Protein AF-X0Q9D6-F1 (afdb_mo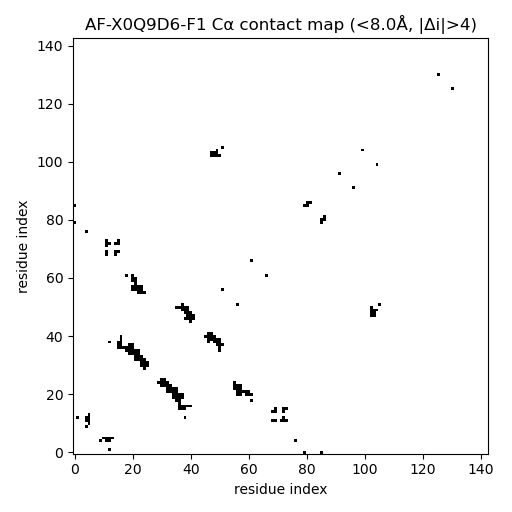nomer)

Nearest PDB structures (foldseek):
  6npb-assembly1_A  TM=9.669E-01  e=1.443E-07  Leisingera caerulea
  6npc-assembly1_B  TM=9.463E-01  e=1.997E-07  Leisingera caerulea
  3n6w-assembly1_A-2  TM=9.257E-01  e=2.591E-07  Homo sapiens
  7qtg-assembly1_A  TM=6.362E-01  e=2.881E-01  Streptomyces sp. Tu6071
  7qtg-assembly1_B-2  TM=6.169E-01  e=2.700E-01  Streptomyces sp. Tu6071

Foldseek 3Di:
DLVCCCVVPVVLSCLLAPFWFWFWDDDPVDTDIDTHRQFYADPVRHTDFGDDDPVGGDPGPDDPVSVVVNVVSVVVVVVVVPDPVPDDDDDDDPPDDDDDDNRYDDDDDDDDDPVPDDDDDDDDDDDPVVVVVVVVVVVVVVD

Radius of gyration: 18.42 Å; Cα contacts (8 Å, |Δi|>4): 117; chains: 1; bounding box: 35×50×51 Å

Secondary structure (DSSP, 8-state):
-HHHHHHH-HHHHHHHHH-EEEEEEE-SS-EEEEEEESEEE-TTS-EEEE---TTTB------HHHHHHHHHHHHHHHHHHH-GGG-----PPTT------TTT---------TTS-----------HHHHHHHHHHHHHH--

Sequence (143 aa):
MLEALREEQPEYFRLLAEYAIPFRFHDTAHDIREHHPVINLDNFGNIVEIKYNAHLADVFDLPSDVMYDYYLAYRELMARLKDARYKIELKLAAGQMVVFDNRRVLHGRNAFDENVGERRLKGCYVDRSEFKSRLRTLKKQLA

Structure (mmCIF, N/CA/C/O backbone):
data_AF-X0Q9D6-F1
#
_entry.id   AF-X0Q9D6-F1
#
loop_
_atom_site.group_PDB
_atom_site.id
_atom_site.type_symbol
_atom_site.label_atom_id
_atom_site.label_alt_id
_atom_site.label_comp_id
_atom_site.label_asym_id
_atom_site.label_entity_id
_atom_site.label_seq_id
_atom_site.pdbx_PDB_ins_code
_atom_site.Cartn_x
_atom_site.Cartn_y
_atom_site.Cartn_z
_atom_site.occupancy
_atom_site.B_iso_or_equiv
_atom_site.auth_seq_id
_atom_site.auth_comp_id
_atom_site.auth_asym_id
_atom_site.auth_atom_id
_atom_site.pdbx_PDB_model_num
ATOM 1 N N . MET A 1 1 ? -9.989 -4.974 -3.435 1.00 95.50 1 MET A N 1
ATOM 2 C CA . MET A 1 1 ? -9.185 -4.366 -4.515 1.00 95.50 1 MET A CA 1
ATOM 3 C C . MET A 1 1 ? -8.025 -5.273 -4.894 1.00 95.50 1 MET A C 1
ATOM 5 O O . MET A 1 1 ? -8.092 -5.817 -5.980 1.00 95.50 1 MET A O 1
ATOM 9 N N . LEU A 1 2 ? -7.043 -5.530 -4.018 1.00 97.69 2 LEU A N 1
ATOM 10 C CA . LEU A 1 2 ? -5.940 -6.444 -4.359 1.00 97.69 2 LEU A CA 1
ATOM 11 C C . LEU A 1 2 ? -6.369 -7.905 -4.571 1.00 97.69 2 LEU A C 1
ATOM 13 O O . LEU A 1 2 ? -5.875 -8.530 -5.494 1.00 97.69 2 LEU A O 1
ATOM 17 N N . GLU A 1 3 ? -7.323 -8.427 -3.793 1.00 97.88 3 GLU A N 1
ATOM 18 C CA . GLU A 1 3 ? -7.880 -9.769 -4.065 1.00 97.88 3 GLU A CA 1
ATOM 19 C C . GLU A 1 3 ? -8.600 -9.822 -5.423 1.00 97.88 3 GLU A C 1
ATOM 21 O O . GLU A 1 3 ? -8.409 -10.753 -6.188 1.00 97.88 3 GLU A O 1
ATOM 26 N N . ALA A 1 4 ? -9.327 -8.764 -5.799 1.00 97.75 4 ALA A N 1
ATOM 27 C CA . ALA A 1 4 ? -9.925 -8.678 -7.133 1.00 97.75 4 ALA A CA 1
ATOM 28 C C . ALA A 1 4 ? -8.852 -8.626 -8.237 1.00 97.75 4 ALA A C 1
ATOM 30 O O . ALA A 1 4 ? -9.012 -9.248 -9.275 1.00 97.75 4 ALA A O 1
ATOM 31 N N . LEU A 1 5 ? -7.726 -7.933 -8.009 1.00 98.25 5 LEU A N 1
ATOM 32 C CA . LEU A 1 5 ? -6.583 -7.971 -8.929 1.00 98.25 5 LEU A CA 1
ATOM 33 C C . LEU A 1 5 ? -6.002 -9.390 -9.043 1.00 98.25 5 LEU A C 1
ATOM 35 O O . LEU A 1 5 ? -5.672 -9.811 -10.144 1.00 98.25 5 LEU A O 1
ATOM 39 N N . ARG A 1 6 ? -5.907 -10.126 -7.929 1.00 98.31 6 ARG A N 1
ATOM 40 C CA . ARG A 1 6 ? -5.441 -11.520 -7.900 1.00 98.31 6 ARG A CA 1
ATOM 41 C C . ARG A 1 6 ? -6.333 -12.450 -8.717 1.00 98.31 6 ARG A C 1
ATOM 43 O O . ARG A 1 6 ? -5.815 -13.312 -9.415 1.00 98.31 6 ARG A O 1
ATOM 50 N N . GLU A 1 7 ? -7.647 -12.283 -8.620 1.00 98.19 7 GLU A N 1
ATOM 51 C CA . GLU A 1 7 ? -8.626 -13.105 -9.338 1.00 98.19 7 GLU A CA 1
ATOM 52 C C . GLU A 1 7 ? -8.718 -12.737 -10.825 1.00 98.19 7 GLU A C 1
ATOM 54 O O . GLU A 1 7 ? -8.757 -13.615 -11.682 1.00 98.19 7 GLU A O 1
ATOM 59 N N . GLU A 1 8 ? -8.745 -11.440 -11.141 1.00 98.12 8 GLU A N 1
ATOM 60 C CA . GLU A 1 8 ? -9.004 -10.941 -12.497 1.00 98.12 8 GLU A CA 1
ATOM 61 C C . GLU A 1 8 ? -7.740 -10.875 -13.369 1.00 98.12 8 GLU A C 1
ATOM 63 O O . GLU A 1 8 ? -7.826 -11.039 -14.583 1.00 98.12 8 GLU A O 1
ATOM 68 N N . GLN A 1 9 ? -6.579 -10.595 -12.767 1.00 98.19 9 GLN A N 1
ATOM 69 C CA . GLN A 1 9 ? -5.288 -10.435 -13.449 1.00 98.19 9 GLN A CA 1
ATOM 70 C C . GLN A 1 9 ? -4.164 -11.116 -12.640 1.00 98.19 9 GLN A C 1
ATOM 72 O O . GLN A 1 9 ? -3.278 -10.435 -12.104 1.00 98.19 9 GLN A O 1
ATOM 77 N N . PRO A 1 10 ? -4.174 -12.459 -12.530 1.00 98.38 10 PRO A N 1
ATOM 78 C CA . PRO A 1 10 ? -3.254 -13.199 -11.664 1.00 98.38 10 PRO A CA 1
ATOM 79 C C . PRO A 1 10 ? -1.776 -12.959 -11.995 1.00 98.38 10 PRO A C 1
ATOM 81 O O . PRO A 1 10 ? -0.966 -12.844 -11.078 1.00 98.38 10 PRO A O 1
ATOM 84 N N . GLU A 1 11 ? -1.416 -12.792 -13.272 1.00 98.56 11 GLU A N 1
ATOM 85 C CA . GLU A 1 11 ? -0.032 -12.485 -13.663 1.00 98.56 11 GLU A CA 1
ATOM 86 C C . GLU A 1 11 ? 0.414 -11.094 -13.201 1.00 98.56 11 GLU A C 1
ATOM 88 O O . GLU A 1 11 ? 1.526 -10.933 -12.705 1.00 98.56 11 GLU A O 1
ATOM 93 N N . TYR A 1 12 ? -0.455 -10.082 -13.277 1.00 98.69 12 TYR A N 1
ATOM 94 C CA . TYR A 1 12 ? -0.128 -8.751 -12.758 1.00 98.69 12 TYR A CA 1
ATOM 95 C C . TYR A 1 12 ? 0.005 -8.759 -11.241 1.00 98.69 12 TYR A C 1
ATOM 97 O O . TYR A 1 12 ? 0.910 -8.130 -10.693 1.00 98.69 12 TYR A O 1
ATOM 105 N N . PHE A 1 13 ? -0.872 -9.496 -10.560 1.00 98.81 13 PHE A N 1
ATOM 106 C CA . PHE A 1 13 ? -0.751 -9.704 -9.126 1.00 98.81 13 PHE A CA 1
ATOM 107 C C . PHE A 1 13 ? 0.584 -10.366 -8.769 1.00 98.81 13 PHE A C 1
ATOM 109 O O . PHE A 1 13 ? 1.274 -9.886 -7.870 1.00 98.81 13 PHE A O 1
ATOM 116 N N . ARG A 1 14 ? 0.961 -11.430 -9.492 1.00 98.62 14 ARG A N 1
ATOM 117 C CA . ARG A 1 14 ? 2.226 -12.148 -9.307 1.00 98.62 14 ARG A CA 1
ATOM 118 C C . ARG A 1 14 ? 3.421 -11.215 -9.484 1.00 98.62 14 ARG A C 1
ATOM 120 O O . ARG A 1 14 ? 4.243 -11.127 -8.579 1.00 98.62 14 ARG A O 1
ATOM 127 N N . LEU A 1 15 ? 3.476 -10.459 -10.582 1.00 98.69 15 LEU A N 1
ATOM 128 C CA . LEU A 1 15 ? 4.563 -9.510 -10.849 1.00 98.69 15 LEU A CA 1
ATOM 129 C C . LEU A 1 15 ? 4.738 -8.502 -9.704 1.00 98.69 15 LEU A C 1
ATOM 131 O O . LEU A 1 15 ? 5.849 -8.310 -9.216 1.00 98.69 15 LEU A O 1
ATOM 135 N N . LEU A 1 16 ? 3.638 -7.908 -9.234 1.00 98.62 16 LEU A N 1
ATOM 136 C CA . LEU A 1 16 ? 3.642 -6.918 -8.151 1.00 98.62 16 LEU A CA 1
ATOM 137 C C . LEU A 1 16 ? 3.952 -7.506 -6.766 1.00 98.62 16 LEU A C 1
ATOM 139 O O . LEU A 1 16 ? 4.250 -6.742 -5.841 1.00 98.62 16 LEU A O 1
ATOM 143 N N . ALA A 1 17 ? 3.836 -8.826 -6.610 1.00 98.50 17 ALA A N 1
ATOM 144 C CA . ALA A 1 17 ? 4.112 -9.537 -5.368 1.00 98.50 17 ALA A CA 1
ATOM 145 C C . ALA A 1 17 ? 5.507 -10.178 -5.319 1.00 98.50 17 ALA A C 1
ATOM 147 O O . ALA A 1 17 ? 6.066 -10.331 -4.235 1.00 98.50 17 ALA A O 1
ATOM 148 N N . GLU A 1 18 ? 6.069 -10.545 -6.470 1.00 97.75 18 GLU A N 1
ATOM 149 C CA . GLU A 1 18 ? 7.365 -11.224 -6.568 1.00 97.75 18 GLU A CA 1
ATOM 150 C C . GLU A 1 18 ? 8.526 -10.253 -6.781 1.00 97.75 18 GLU A C 1
ATOM 152 O O . GLU A 1 18 ? 9.581 -10.411 -6.164 1.00 97.75 18 GLU A O 1
ATOM 157 N N . TYR A 1 19 ? 8.351 -9.242 -7.636 1.00 98.25 19 TYR A N 1
ATOM 158 C CA . TYR A 1 19 ? 9.437 -8.332 -7.985 1.00 98.25 19 TYR A CA 1
ATOM 159 C C . TYR A 1 19 ? 9.487 -7.151 -7.022 1.00 98.25 19 TYR A C 1
ATOM 161 O O . TYR A 1 19 ? 8.547 -6.361 -6.913 1.00 98.25 19 TYR A O 1
ATOM 169 N N . ALA A 1 20 ? 10.617 -7.026 -6.328 1.00 97.94 20 ALA A N 1
ATOM 170 C CA . ALA A 1 20 ? 10.909 -5.869 -5.505 1.00 97.94 20 ALA A CA 1
ATOM 171 C C . ALA A 1 20 ? 11.342 -4.683 -6.372 1.00 97.94 20 ALA A C 1
ATOM 173 O O . ALA A 1 20 ? 12.169 -4.842 -7.265 1.00 97.94 20 ALA A O 1
ATOM 174 N N . ILE A 1 21 ? 10.807 -3.500 -6.073 1.00 98.00 21 ILE A N 1
ATOM 175 C CA . ILE A 1 21 ? 11.229 -2.232 -6.681 1.00 98.00 21 ILE A CA 1
ATOM 176 C C . ILE A 1 21 ? 11.862 -1.322 -5.623 1.00 98.00 21 ILE A C 1
ATOM 178 O O . ILE A 1 21 ? 11.551 -1.461 -4.431 1.00 98.00 21 ILE A O 1
ATOM 182 N N . PRO A 1 22 ? 12.733 -0.386 -6.030 1.00 98.06 22 PRO A N 1
ATOM 183 C CA . PRO A 1 22 ? 13.366 0.533 -5.106 1.00 98.06 22 PRO A CA 1
ATOM 184 C C . PRO A 1 22 ? 12.399 1.635 -4.672 1.00 98.06 22 PRO A C 1
ATOM 186 O O . PRO A 1 22 ? 11.680 2.239 -5.475 1.00 98.06 22 PRO A O 1
ATOM 189 N N . PHE A 1 23 ? 12.440 1.934 -3.379 1.00 98.00 23 PHE A N 1
ATOM 190 C CA . PHE A 1 23 ? 11.842 3.108 -2.770 1.00 98.00 23 PHE A CA 1
ATOM 191 C C . PHE A 1 23 ? 12.927 3.949 -2.109 1.00 98.00 23 PHE A C 1
ATOM 193 O O . PHE A 1 23 ? 13.788 3.418 -1.402 1.00 98.00 23 PHE A O 1
ATOM 200 N N . ARG A 1 24 ? 12.856 5.267 -2.289 1.00 97.50 24 ARG A N 1
ATOM 201 C CA . ARG A 1 24 ? 13.803 6.210 -1.711 1.00 97.50 24 ARG A CA 1
ATOM 202 C C . ARG A 1 24 ? 13.104 7.441 -1.158 1.00 97.50 24 ARG A C 1
ATOM 204 O O . ARG A 1 24 ? 12.364 8.131 -1.852 1.00 97.50 24 ARG A O 1
ATOM 211 N N . PHE A 1 25 ? 13.389 7.736 0.103 1.00 96.81 25 PHE A N 1
ATOM 212 C CA . PHE A 1 25 ? 13.111 9.027 0.718 1.00 96.81 25 PHE A CA 1
ATOM 213 C C . PHE A 1 25 ? 14.445 9.695 1.024 1.00 96.81 25 PHE A C 1
ATOM 215 O O . PHE A 1 25 ? 15.303 9.075 1.646 1.00 96.81 25 PHE A O 1
ATOM 222 N N . HIS A 1 26 ? 14.623 10.952 0.630 1.00 95.69 26 HIS A N 1
ATOM 223 C CA . HIS A 1 26 ? 15.817 11.695 1.004 1.00 95.69 26 HIS A CA 1
ATOM 224 C C . HIS A 1 26 ? 15.505 13.164 1.295 1.00 95.69 26 HIS A C 1
ATOM 226 O O . HIS A 1 26 ? 14.687 13.790 0.621 1.00 95.69 26 HIS A O 1
ATOM 232 N N . ASP A 1 27 ? 16.186 13.710 2.295 1.00 95.31 27 ASP A N 1
ATOM 233 C CA . ASP A 1 27 ? 16.186 15.124 2.652 1.00 95.31 27 ASP A CA 1
ATOM 234 C C . ASP A 1 27 ? 17.606 15.564 3.058 1.00 95.31 27 ASP A C 1
ATOM 236 O O . ASP A 1 27 ? 18.593 14.914 2.713 1.00 95.31 27 ASP A O 1
ATOM 240 N N . THR A 1 28 ? 17.743 16.704 3.735 1.00 96.56 28 THR A N 1
ATOM 241 C CA . THR A 1 28 ? 19.050 17.227 4.158 1.00 96.56 28 THR A CA 1
ATOM 242 C C . THR A 1 28 ? 19.725 16.409 5.261 1.00 96.56 28 THR A C 1
ATOM 244 O O . THR A 1 28 ? 20.935 16.533 5.433 1.00 96.56 28 THR A O 1
ATOM 247 N N . ALA A 1 29 ? 18.976 15.603 6.015 1.00 97.44 29 ALA A N 1
ATOM 248 C CA . ALA A 1 29 ? 19.465 14.845 7.166 1.00 97.44 29 ALA A CA 1
ATOM 249 C C . ALA A 1 29 ? 19.358 13.319 6.985 1.00 97.44 29 ALA A C 1
ATOM 251 O O . ALA A 1 29 ? 20.008 12.579 7.723 1.00 97.44 29 ALA A O 1
ATOM 252 N N . HIS A 1 30 ? 18.572 12.841 6.017 1.00 96.12 30 HIS A N 1
ATOM 253 C CA . HIS A 1 30 ? 18.262 11.423 5.839 1.00 96.12 30 HIS A CA 1
ATOM 254 C C . HIS A 1 30 ? 18.332 11.002 4.364 1.00 96.12 30 HIS A C 1
ATOM 256 O O . HIS A 1 30 ? 17.884 11.724 3.479 1.00 96.12 30 HIS A O 1
ATOM 262 N N . ASP A 1 31 ? 18.830 9.790 4.107 1.00 97.06 31 ASP A N 1
ATOM 263 C CA . ASP A 1 31 ? 18.703 9.069 2.830 1.00 97.06 31 ASP A CA 1
ATOM 264 C C . ASP A 1 31 ? 18.293 7.628 3.164 1.00 97.06 31 ASP A C 1
ATOM 266 O O . ASP A 1 31 ? 19.105 6.825 3.623 1.00 97.06 31 ASP A O 1
ATOM 270 N N . ILE A 1 32 ? 17.002 7.337 3.027 1.00 97.38 32 ILE A N 1
ATOM 271 C CA . ILE A 1 32 ? 16.383 6.052 3.356 1.00 97.38 32 ILE A CA 1
ATOM 272 C C . ILE A 1 32 ? 16.085 5.335 2.046 1.00 97.38 32 ILE A C 1
ATOM 274 O O . ILE A 1 32 ? 15.385 5.879 1.189 1.00 97.38 32 ILE A O 1
ATOM 278 N N . ARG A 1 33 ? 16.587 4.107 1.907 1.00 97.31 33 ARG A N 1
ATOM 279 C CA . ARG A 1 33 ? 16.432 3.283 0.706 1.00 97.31 33 ARG A CA 1
ATOM 280 C C . ARG A 1 33 ? 16.015 1.879 1.076 1.00 97.31 33 ARG A C 1
ATOM 282 O O . ARG A 1 33 ? 16.601 1.283 1.971 1.00 97.31 33 ARG A O 1
ATOM 289 N N . GLU A 1 34 ? 15.028 1.366 0.365 1.00 96.88 34 GLU A N 1
ATOM 290 C CA . GLU A 1 34 ? 14.431 0.066 0.636 1.00 96.88 34 GLU A CA 1
ATOM 291 C C . GLU A 1 34 ? 13.972 -0.578 -0.676 1.00 96.88 34 GLU A C 1
ATOM 293 O O . GLU A 1 34 ? 13.388 0.095 -1.522 1.00 96.88 34 GLU A O 1
ATOM 298 N N . HIS A 1 35 ? 14.166 -1.889 -0.819 1.00 97.00 35 HIS A N 1
ATOM 299 C CA . HIS A 1 35 ? 13.661 -2.671 -1.952 1.00 97.00 35 HIS A CA 1
ATOM 300 C C . HIS A 1 35 ? 12.570 -3.612 -1.471 1.00 97.00 35 HIS A C 1
ATOM 302 O O . HIS A 1 35 ? 12.832 -4.492 -0.653 1.00 97.00 35 HIS A O 1
ATOM 308 N N . HIS A 1 36 ? 11.346 -3.442 -1.973 1.00 96.75 36 HIS A N 1
ATOM 309 C CA . HIS A 1 36 ? 10.225 -4.315 -1.605 1.00 96.75 36 HIS A CA 1
ATOM 310 C C . HIS A 1 36 ? 9.254 -4.511 -2.763 1.00 96.75 36 HIS A C 1
ATOM 312 O O . HIS A 1 36 ? 9.083 -3.599 -3.577 1.00 96.75 36 HIS A O 1
ATOM 318 N N . PRO A 1 37 ? 8.553 -5.656 -2.814 1.00 98.00 37 PRO A N 1
ATOM 319 C CA . PRO A 1 37 ? 7.381 -5.794 -3.660 1.00 98.00 37 PRO A CA 1
ATOM 320 C C . PRO A 1 37 ? 6.288 -4.810 -3.246 1.00 98.00 37 PRO A C 1
ATOM 322 O O . PRO A 1 37 ? 6.150 -4.442 -2.071 1.00 98.00 37 PRO A O 1
ATOM 325 N N . VAL A 1 38 ? 5.464 -4.412 -4.212 1.00 98.12 38 VAL A N 1
ATOM 326 C CA . VAL A 1 38 ? 4.314 -3.531 -3.966 1.00 98.12 38 VAL A CA 1
ATOM 327 C C . VAL A 1 38 ? 3.237 -4.263 -3.166 1.00 98.12 38 VAL A C 1
ATOM 329 O O . VAL A 1 38 ? 2.582 -3.662 -2.311 1.00 98.12 38 VAL A O 1
ATOM 332 N N . ILE A 1 39 ? 3.069 -5.565 -3.401 1.00 98.69 39 ILE A N 1
ATOM 333 C CA . ILE A 1 39 ? 2.133 -6.431 -2.682 1.00 98.69 39 ILE A CA 1
ATOM 334 C C . ILE A 1 39 ? 2.940 -7.440 -1.869 1.00 98.69 39 ILE A C 1
ATOM 336 O O . ILE A 1 39 ? 3.631 -8.284 -2.416 1.00 98.69 39 ILE A O 1
ATOM 340 N N . ASN A 1 40 ? 2.844 -7.387 -0.547 1.00 98.19 40 ASN A N 1
ATOM 341 C CA . ASN A 1 40 ? 3.593 -8.280 0.329 1.00 98.19 40 ASN A CA 1
ATOM 342 C C . ASN A 1 40 ? 2.671 -9.387 0.840 1.00 98.19 40 ASN A C 1
ATOM 344 O O . ASN A 1 40 ? 1.550 -9.116 1.295 1.00 98.19 40 ASN A O 1
ATOM 348 N N . LEU A 1 41 ? 3.161 -10.624 0.778 1.00 98.31 41 LEU A N 1
ATOM 349 C CA . LEU A 1 41 ? 2.445 -11.827 1.194 1.00 98.31 41 LEU A CA 1
ATOM 350 C C . LEU A 1 41 ? 3.090 -12.450 2.437 1.00 98.31 41 LEU A C 1
ATOM 352 O O . LEU A 1 41 ? 4.287 -12.286 2.667 1.00 98.31 41 LEU A O 1
ATOM 356 N N . ASP A 1 42 ? 2.301 -13.164 3.238 1.00 97.31 42 ASP A N 1
ATOM 357 C CA . ASP A 1 42 ? 2.848 -14.091 4.231 1.00 97.31 42 ASP A CA 1
ATOM 358 C C . ASP A 1 42 ? 3.227 -15.444 3.603 1.00 97.31 42 ASP A C 1
ATOM 360 O O . ASP A 1 42 ? 3.005 -15.700 2.419 1.00 97.31 42 ASP A O 1
ATOM 364 N N . ASN A 1 43 ? 3.757 -16.348 4.429 1.00 96.88 43 ASN A N 1
ATOM 365 C CA . ASN A 1 43 ? 4.172 -17.695 4.021 1.00 96.88 43 ASN A CA 1
ATOM 366 C C . ASN A 1 43 ? 3.019 -18.588 3.522 1.00 96.88 43 ASN A C 1
ATOM 368 O O . ASN A 1 43 ? 3.274 -19.674 3.009 1.00 96.88 43 ASN A O 1
ATOM 372 N N . PHE A 1 44 ? 1.766 -18.166 3.698 1.00 97.56 44 PHE A N 1
ATOM 373 C CA . PHE A 1 44 ? 0.575 -18.870 3.222 1.00 97.56 44 PHE A CA 1
ATOM 374 C C . PHE A 1 44 ? -0.028 -18.199 1.979 1.00 97.56 44 PHE A C 1
ATOM 376 O O . PHE A 1 44 ? -1.081 -18.621 1.507 1.00 97.56 44 PHE A O 1
ATOM 383 N N . GLY A 1 45 ? 0.614 -17.150 1.455 1.00 96.69 45 GLY A N 1
ATOM 384 C CA . GLY A 1 45 ? 0.127 -16.388 0.310 1.00 96.69 45 GLY A CA 1
ATOM 385 C C . GLY A 1 45 ? -0.962 -15.367 0.655 1.00 96.69 45 GLY A C 1
ATOM 386 O O . GLY A 1 45 ? -1.552 -14.784 -0.258 1.00 96.69 45 GLY A O 1
ATOM 387 N N . ASN A 1 46 ? -1.247 -15.097 1.933 1.00 98.06 46 ASN A N 1
ATOM 388 C CA . ASN A 1 46 ? -2.213 -14.060 2.299 1.00 98.06 46 ASN A CA 1
ATOM 389 C C . ASN A 1 46 ? -1.593 -12.674 2.143 1.00 98.06 46 ASN A C 1
ATOM 391 O O . ASN A 1 46 ? -0.441 -12.454 2.511 1.00 98.06 46 ASN A O 1
ATOM 395 N N . ILE A 1 47 ? -2.378 -11.709 1.663 1.00 98.31 47 ILE A N 1
ATOM 396 C CA . ILE A 1 47 ? -1.930 -10.319 1.547 1.00 98.31 47 ILE A CA 1
ATOM 397 C C . ILE A 1 47 ? -1.789 -9.717 2.946 1.00 98.31 47 ILE A C 1
ATOM 399 O O . ILE A 1 47 ? -2.774 -9.573 3.676 1.00 98.31 47 ILE A O 1
ATOM 403 N N . VAL A 1 48 ? -0.571 -9.318 3.309 1.00 97.56 48 VAL A N 1
ATOM 404 C CA . VAL A 1 48 ? -0.286 -8.715 4.620 1.00 97.56 48 VAL A CA 1
ATOM 405 C C . VAL A 1 48 ? -0.025 -7.221 4.555 1.00 97.56 48 VAL A C 1
ATOM 407 O O . VAL A 1 48 ? -0.268 -6.531 5.553 1.00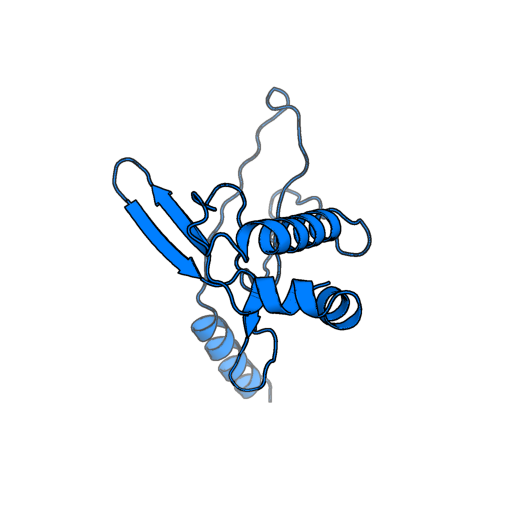 97.56 48 VAL A O 1
ATOM 410 N N . GLU A 1 49 ? 0.448 -6.724 3.411 1.00 97.94 49 GLU A N 1
ATOM 411 C CA . GLU A 1 49 ? 0.792 -5.319 3.242 1.00 97.94 49 GLU A CA 1
ATOM 412 C C . GLU A 1 49 ? 0.779 -4.871 1.770 1.00 97.94 49 GLU A C 1
ATOM 414 O O . GLU A 1 49 ? 1.185 -5.613 0.879 1.00 97.94 49 GLU A O 1
ATOM 419 N N . ILE A 1 50 ? 0.348 -3.632 1.528 1.00 97.75 50 ILE A N 1
ATOM 420 C CA . ILE A 1 50 ? 0.578 -2.899 0.280 1.00 97.75 50 ILE A CA 1
ATOM 421 C C . ILE A 1 50 ? 1.584 -1.772 0.532 1.00 97.75 50 ILE A C 1
ATOM 423 O O . ILE A 1 50 ? 1.345 -0.896 1.364 1.00 97.75 50 ILE A O 1
ATOM 427 N N . LYS A 1 51 ? 2.698 -1.776 -0.202 1.00 96.62 51 LYS A N 1
ATOM 428 C CA . LYS A 1 51 ? 3.708 -0.712 -0.190 1.00 96.62 51 LYS A CA 1
ATOM 429 C C . LYS A 1 51 ? 3.635 0.054 -1.499 1.00 96.62 51 LYS A C 1
ATOM 431 O O . LYS A 1 51 ? 4.208 -0.339 -2.507 1.00 96.62 51 LYS A O 1
ATOM 436 N N . TYR A 1 52 ? 2.897 1.156 -1.481 1.00 96.06 52 TYR A N 1
ATOM 437 C CA . TYR A 1 52 ? 2.751 2.016 -2.645 1.00 96.06 52 TYR A CA 1
ATOM 438 C C . TYR A 1 52 ? 2.840 3.482 -2.233 1.00 96.06 52 TYR A C 1
ATOM 440 O O . TYR A 1 52 ? 2.020 3.979 -1.460 1.00 96.06 52 TYR A O 1
ATOM 448 N N . ASN A 1 53 ? 3.820 4.182 -2.795 1.00 94.88 53 ASN A N 1
ATOM 449 C CA . ASN A 1 53 ? 3.890 5.634 -2.787 1.00 94.88 53 ASN A CA 1
ATOM 450 C C . ASN A 1 53 ? 4.606 6.089 -4.061 1.00 94.88 53 ASN A C 1
ATOM 452 O O . ASN A 1 53 ? 5.817 5.929 -4.184 1.00 94.88 53 ASN A O 1
ATOM 456 N N . ALA A 1 54 ? 3.857 6.672 -4.998 1.00 89.38 54 ALA A N 1
ATOM 457 C CA . ALA A 1 54 ? 4.397 7.099 -6.287 1.00 89.38 54 ALA A CA 1
ATOM 458 C C . ALA A 1 54 ? 5.498 8.169 -6.175 1.00 89.38 54 ALA A C 1
ATOM 460 O O . ALA A 1 54 ? 6.308 8.283 -7.083 1.00 89.38 54 ALA A O 1
ATOM 461 N N . HIS A 1 55 ? 5.538 8.936 -5.080 1.00 92.00 55 HIS A N 1
ATOM 462 C CA . HIS A 1 55 ? 6.574 9.948 -4.851 1.00 92.00 55 HIS A CA 1
ATOM 463 C C . HIS A 1 55 ? 7.866 9.374 -4.266 1.00 92.00 55 HIS A C 1
ATOM 465 O O . HIS A 1 55 ? 8.876 10.066 -4.268 1.00 92.00 55 HIS A O 1
ATOM 471 N N . LEU A 1 56 ? 7.817 8.151 -3.732 1.00 95.88 56 LEU A N 1
ATOM 472 C CA . LEU A 1 56 ? 8.979 7.474 -3.158 1.00 95.88 56 LEU A CA 1
ATOM 473 C C . LEU A 1 56 ? 9.482 6.334 -4.036 1.00 95.88 56 LEU A C 1
ATOM 475 O O . LEU A 1 56 ?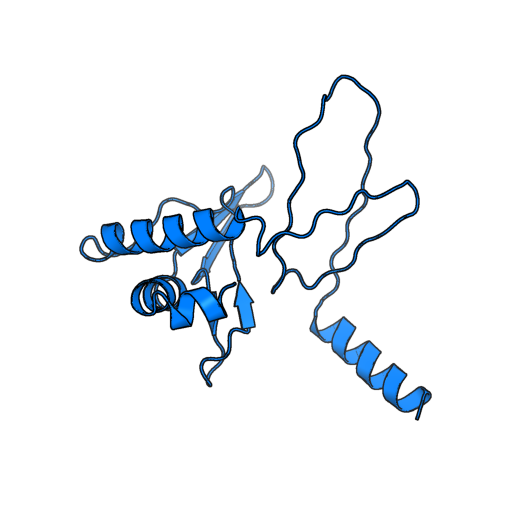 10.560 5.826 -3.769 1.00 95.88 56 LEU A O 1
ATOM 479 N N . ALA A 1 57 ? 8.714 5.902 -5.036 1.00 96.06 57 ALA A N 1
ATOM 480 C CA . ALA A 1 57 ? 9.185 4.953 -6.033 1.00 96.06 57 ALA A CA 1
ATOM 481 C C . ALA A 1 57 ? 10.389 5.557 -6.776 1.00 96.06 57 ALA A C 1
ATOM 483 O O . ALA A 1 57 ? 10.266 6.626 -7.376 1.00 96.06 57 ALA A O 1
ATOM 484 N N . ASP A 1 58 ? 11.540 4.891 -6.699 1.00 96.81 58 ASP A N 1
ATOM 485 C CA . ASP A 1 58 ? 12.766 5.301 -7.389 1.00 96.81 58 ASP A CA 1
ATOM 486 C C . ASP A 1 58 ? 12.826 4.650 -8.789 1.00 96.81 58 ASP A C 1
ATOM 488 O O . ASP A 1 58 ? 11.870 4.014 -9.246 1.00 96.81 58 ASP A O 1
ATOM 492 N N . VAL A 1 59 ? 13.941 4.815 -9.497 1.00 95.75 59 VAL A N 1
ATOM 493 C CA . VAL A 1 59 ? 14.175 4.206 -10.811 1.00 95.75 59 VAL A CA 1
ATOM 494 C C . VAL A 1 59 ? 14.163 2.683 -10.699 1.00 95.75 59 VAL A C 1
ATOM 496 O O . VAL A 1 59 ? 15.026 2.106 -10.045 1.00 95.75 59 VAL A O 1
ATOM 499 N N . PHE A 1 60 ? 13.206 2.029 -11.362 1.00 96.56 60 PHE A N 1
ATOM 500 C CA . PHE A 1 60 ? 13.071 0.572 -11.324 1.00 96.56 60 PHE A CA 1
ATOM 501 C C . PHE A 1 60 ? 14.304 -0.111 -11.925 1.00 96.56 60 PHE A C 1
ATOM 503 O O . PHE A 1 60 ? 14.723 0.204 -13.039 1.00 96.56 60 PHE A O 1
ATOM 510 N N . ASP A 1 61 ? 14.845 -1.081 -11.195 1.00 96.50 61 ASP A N 1
ATOM 511 C CA . ASP A 1 61 ? 16.054 -1.848 -11.509 1.00 96.50 61 ASP A CA 1
ATOM 512 C C . ASP A 1 61 ? 15.733 -3.329 -11.793 1.00 96.50 61 ASP A C 1
ATOM 514 O O . ASP A 1 61 ? 16.462 -4.243 -11.413 1.00 96.50 61 ASP A O 1
ATOM 518 N N . LEU A 1 62 ? 14.617 -3.567 -12.489 1.00 97.50 62 LEU A N 1
ATOM 519 C CA . LEU A 1 62 ? 14.132 -4.899 -12.855 1.00 97.50 62 LEU A CA 1
ATOM 520 C C . LEU A 1 62 ? 14.851 -5.474 -14.094 1.00 97.50 62 LEU A C 1
ATOM 522 O O . LEU A 1 62 ? 15.323 -4.708 -14.941 1.00 97.50 62 LEU A O 1
ATOM 526 N N . PRO A 1 63 ? 14.876 -6.814 -14.264 1.00 97.44 63 PRO A N 1
ATOM 527 C CA . PRO A 1 63 ? 15.319 -7.452 -15.504 1.00 97.44 63 PRO A CA 1
ATOM 528 C C . PRO A 1 63 ? 14.599 -6.893 -16.740 1.00 97.44 63 PRO A C 1
ATOM 530 O O . PRO A 1 63 ? 13.403 -6.588 -16.701 1.00 97.44 63 PRO A O 1
ATOM 533 N N . SER A 1 64 ? 15.326 -6.747 -17.851 1.00 96.94 64 SER A N 1
ATOM 534 C CA . SER A 1 64 ? 14.820 -6.079 -19.060 1.00 96.94 64 SER A CA 1
ATOM 535 C C . SER A 1 64 ? 13.639 -6.801 -19.710 1.00 96.94 64 SER A C 1
ATOM 537 O O . SER A 1 64 ? 12.761 -6.149 -20.272 1.00 96.94 64 SER A O 1
ATOM 539 N N . ASP A 1 65 ? 13.604 -8.126 -19.609 1.00 97.50 65 ASP A N 1
ATOM 540 C CA . ASP A 1 65 ? 12.532 -9.002 -20.078 1.00 97.50 65 ASP A CA 1
ATOM 541 C C . ASP A 1 65 ? 11.267 -8.937 -19.206 1.00 97.50 65 ASP A C 1
ATOM 543 O O . ASP A 1 65 ? 10.193 -9.301 -19.672 1.00 97.50 65 ASP A O 1
ATOM 547 N N . VAL A 1 66 ? 11.367 -8.418 -17.979 1.00 97.88 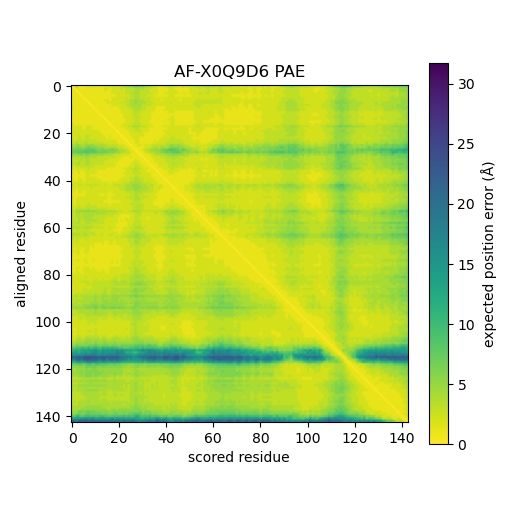66 VAL A N 1
ATOM 548 C CA . VAL A 1 66 ? 10.244 -8.269 -17.033 1.00 97.88 66 VAL A CA 1
ATOM 549 C C . VAL A 1 66 ? 9.712 -6.834 -16.994 1.00 97.88 66 VAL A C 1
ATOM 551 O O . VAL A 1 66 ? 8.524 -6.610 -16.757 1.00 97.88 66 VAL A O 1
ATOM 554 N N . MET A 1 67 ? 10.584 -5.848 -17.223 1.00 97.88 67 MET A N 1
ATOM 555 C CA . MET A 1 67 ? 10.308 -4.422 -17.021 1.00 97.88 67 MET A CA 1
ATOM 556 C C . MET A 1 67 ? 8.999 -3.957 -17.678 1.00 97.88 67 MET A C 1
ATOM 558 O O . MET A 1 67 ? 8.202 -3.260 -17.050 1.00 97.88 67 MET A O 1
ATOM 562 N N . TYR A 1 68 ? 8.763 -4.345 -18.935 1.00 98.19 68 TYR A N 1
ATOM 563 C CA . TYR A 1 68 ? 7.574 -3.932 -19.683 1.00 98.19 68 TYR A CA 1
ATOM 564 C C . TYR A 1 68 ? 6.277 -4.428 -19.028 1.00 98.19 68 TYR A C 1
ATOM 566 O O . TYR A 1 68 ? 5.387 -3.625 -18.733 1.00 98.19 68 TYR A O 1
ATOM 574 N N . ASP A 1 69 ? 6.197 -5.727 -18.735 1.00 98.44 69 ASP A N 1
ATOM 575 C CA . ASP A 1 69 ? 5.012 -6.342 -18.133 1.00 98.44 69 ASP A CA 1
ATOM 576 C C . ASP A 1 69 ? 4.793 -5.858 -16.697 1.00 98.44 69 ASP A C 1
ATOM 578 O O . ASP A 1 69 ? 3.654 -5.610 -16.287 1.00 98.44 69 ASP A O 1
ATOM 582 N N . TYR A 1 70 ? 5.874 -5.621 -15.946 1.00 98.56 70 TYR A N 1
ATOM 583 C CA . TYR A 1 70 ? 5.776 -5.031 -14.613 1.00 98.56 70 TYR A CA 1
ATOM 584 C C . TYR A 1 70 ? 5.151 -3.633 -14.662 1.00 98.56 70 TYR A C 1
ATOM 586 O O . TYR A 1 70 ? 4.266 -3.322 -13.863 1.00 98.56 70 TYR A O 1
ATOM 594 N N . TYR A 1 71 ? 5.539 -2.788 -15.623 1.00 98.00 71 TYR A N 1
ATOM 595 C CA . TYR A 1 71 ? 4.917 -1.472 -15.792 1.00 98.00 71 TYR A CA 1
ATOM 596 C C . TYR A 1 71 ? 3.433 -1.560 -16.167 1.00 98.00 71 TYR A C 1
ATOM 598 O O . TYR A 1 71 ? 2.648 -0.722 -15.711 1.00 98.00 71 TYR A O 1
ATOM 606 N N . LEU A 1 72 ? 3.018 -2.559 -16.955 1.00 98.50 72 LEU A N 1
ATOM 607 C CA . LEU A 1 72 ? 1.599 -2.797 -17.240 1.00 98.50 72 LEU A CA 1
ATOM 608 C C . LEU A 1 72 ? 0.829 -3.161 -15.964 1.00 98.50 72 LEU A C 1
ATOM 610 O O . LEU A 1 72 ? -0.202 -2.541 -15.684 1.00 98.50 72 LEU A O 1
ATOM 614 N N . ALA A 1 73 ? 1.368 -4.079 -15.159 1.00 98.62 73 ALA A N 1
ATOM 615 C CA . ALA A 1 73 ? 0.797 -4.464 -13.872 1.00 98.62 73 ALA A CA 1
ATOM 616 C C . ALA A 1 73 ? 0.714 -3.274 -12.900 1.00 98.62 73 ALA A C 1
ATOM 618 O O . ALA A 1 73 ? -0.329 -3.017 -12.292 1.00 98.62 73 ALA A O 1
ATOM 619 N N . TYR A 1 74 ? 1.790 -2.489 -12.802 1.00 98.00 74 TYR A N 1
ATOM 620 C CA . TYR A 1 74 ? 1.855 -1.299 -11.957 1.00 98.00 74 TYR A CA 1
ATOM 621 C C . TYR A 1 74 ? 0.816 -0.253 -12.380 1.00 98.00 74 TYR A C 1
ATOM 623 O O . TYR A 1 74 ? 0.112 0.308 -11.539 1.00 98.00 74 TYR A O 1
ATOM 631 N N . ARG A 1 75 ? 0.639 -0.035 -13.688 1.00 97.50 75 ARG A N 1
ATOM 632 C CA . ARG A 1 75 ? -0.358 0.902 -14.222 1.00 97.50 75 ARG A CA 1
ATOM 633 C C . ARG A 1 75 ? -1.796 0.426 -13.997 1.00 97.50 75 ARG A C 1
ATOM 635 O O . ARG A 1 75 ? -2.653 1.255 -13.690 1.00 97.50 75 ARG A O 1
ATOM 642 N N . GLU A 1 76 ? -2.061 -0.874 -14.104 1.00 98.00 76 GLU A N 1
ATOM 643 C CA . GLU A 1 76 ? -3.360 -1.470 -13.755 1.00 98.00 76 GLU A CA 1
ATOM 644 C C . GLU A 1 76 ? -3.687 -1.246 -12.271 1.00 98.00 76 GLU A C 1
ATOM 646 O O . GLU A 1 76 ? -4.783 -0.787 -11.934 1.00 98.00 76 GLU A O 1
ATOM 651 N N . LEU A 1 77 ? -2.722 -1.477 -11.371 1.00 97.88 77 LEU A N 1
ATOM 652 C CA . LEU A 1 77 ? -2.887 -1.171 -9.948 1.00 97.88 77 LEU A CA 1
ATOM 653 C C . LEU A 1 77 ? -3.219 0.315 -9.745 1.00 97.88 77 LEU A C 1
ATOM 655 O O . LEU A 1 77 ? -4.176 0.641 -9.043 1.00 97.88 77 LEU A O 1
ATOM 659 N N . MET A 1 78 ? -2.481 1.221 -10.394 1.00 96.12 78 MET A N 1
ATOM 660 C CA . MET A 1 78 ? -2.743 2.663 -10.322 1.00 96.12 78 MET A CA 1
ATOM 661 C C . MET A 1 78 ? -4.145 3.042 -10.810 1.00 96.12 78 MET A C 1
ATOM 663 O O . MET A 1 78 ? -4.765 3.939 -10.233 1.00 96.12 78 MET A O 1
ATOM 667 N N . ALA A 1 79 ? -4.650 2.388 -11.858 1.00 96.62 79 ALA A N 1
ATOM 668 C CA . ALA A 1 79 ? -6.005 2.606 -12.352 1.00 96.62 79 ALA A CA 1
ATOM 669 C C . ALA A 1 79 ? -7.047 2.165 -11.312 1.00 96.62 79 ALA A C 1
ATOM 671 O O . ALA A 1 79 ? -7.947 2.937 -10.979 1.00 96.62 79 ALA A O 1
ATOM 672 N N . ARG A 1 80 ? -6.868 0.983 -10.709 1.00 96.50 80 ARG A N 1
ATOM 673 C CA . ARG A 1 80 ? -7.742 0.472 -9.638 1.00 96.50 80 ARG A CA 1
ATOM 674 C C . ARG A 1 80 ? -7.731 1.360 -8.400 1.00 96.50 80 ARG A C 1
ATOM 676 O O . ARG A 1 80 ? -8.780 1.597 -7.815 1.00 96.50 80 ARG A O 1
ATOM 683 N N . LEU A 1 81 ? -6.578 1.905 -8.019 1.00 94.19 81 LEU A N 1
ATOM 684 C CA . LEU A 1 81 ? -6.474 2.840 -6.893 1.00 94.19 81 LEU A CA 1
ATOM 685 C C . LEU A 1 81 ? -7.295 4.123 -7.084 1.00 94.19 81 LEU A C 1
ATOM 687 O O . LEU A 1 81 ? -7.654 4.768 -6.100 1.00 94.19 81 LEU A O 1
ATOM 691 N N . LYS A 1 82 ? -7.594 4.495 -8.332 1.00 92.69 82 LYS A N 1
ATOM 692 C CA . LYS A 1 82 ? -8.408 5.669 -8.677 1.00 92.69 82 LYS A CA 1
ATOM 693 C C . LYS A 1 82 ? -9.882 5.332 -8.914 1.00 92.69 82 LYS A C 1
ATOM 695 O O . LYS A 1 82 ? -10.695 6.249 -9.018 1.00 92.69 82 LYS A O 1
ATOM 700 N N . ASP A 1 83 ? -10.230 4.052 -9.003 1.00 96.19 83 ASP A N 1
ATOM 701 C CA . A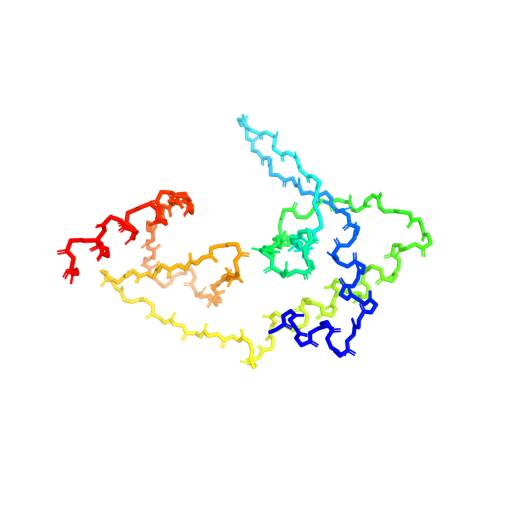SP A 1 83 ? -11.592 3.600 -9.259 1.00 96.19 83 ASP A CA 1
ATOM 702 C C . ASP A 1 83 ? -12.504 3.903 -8.058 1.00 96.19 83 ASP A C 1
ATOM 704 O O . ASP A 1 83 ? -12.194 3.580 -6.907 1.00 96.19 83 ASP A O 1
ATOM 708 N N . ALA A 1 84 ? -13.663 4.506 -8.332 1.00 95.44 84 ALA A N 1
ATOM 709 C CA . ALA A 1 84 ? -14.657 4.851 -7.321 1.00 95.44 84 ALA A CA 1
ATOM 710 C C . ALA A 1 84 ? -15.144 3.631 -6.517 1.00 95.44 84 ALA A C 1
ATOM 712 O O . ALA A 1 84 ? -15.466 3.779 -5.340 1.00 95.44 84 ALA A O 1
ATOM 713 N N . ARG A 1 85 ? -15.126 2.422 -7.100 1.00 96.19 85 ARG A N 1
ATOM 714 C CA . ARG A 1 85 ? -15.488 1.163 -6.420 1.00 96.19 85 ARG A CA 1
ATOM 715 C C . ARG A 1 85 ? -14.605 0.852 -5.210 1.00 96.19 85 ARG A C 1
ATOM 717 O O . ARG A 1 85 ? -15.033 0.128 -4.314 1.00 96.19 85 ARG A O 1
ATOM 724 N N . TYR A 1 86 ? -13.374 1.364 -5.186 1.00 95.69 86 TYR A N 1
ATOM 725 C CA . TYR A 1 86 ? -12.393 1.092 -4.132 1.00 95.69 86 TYR A CA 1
ATOM 726 C C . TYR A 1 86 ? -12.038 2.330 -3.301 1.00 95.69 86 TYR A C 1
ATOM 728 O O . TYR A 1 86 ? -11.127 2.267 -2.474 1.00 95.69 86 TYR A O 1
ATOM 736 N N . LYS A 1 87 ? -12.751 3.444 -3.499 1.00 95.12 87 LYS A N 1
ATOM 737 C CA . LYS A 1 87 ? -12.481 4.721 -2.839 1.00 95.12 87 LYS A CA 1
ATOM 738 C C . LYS A 1 87 ? -13.558 5.035 -1.803 1.00 95.12 87 LYS A C 1
ATOM 740 O O . LYS A 1 87 ? -14.747 4.894 -2.063 1.00 95.12 87 LYS A O 1
ATOM 745 N N . ILE A 1 88 ? -13.131 5.525 -0.641 1.00 95.12 88 ILE A N 1
ATOM 746 C CA . ILE A 1 88 ? -14.009 6.123 0.370 1.00 95.12 88 ILE A CA 1
ATOM 747 C C . ILE A 1 88 ? -13.568 7.571 0.557 1.00 95.12 88 ILE A C 1
ATOM 749 O O . ILE A 1 88 ? -12.386 7.836 0.776 1.00 95.12 88 ILE A O 1
ATOM 753 N N . GLU A 1 89 ? -14.513 8.506 0.479 1.00 95.56 89 GLU A N 1
ATOM 754 C CA . GLU A 1 89 ? -14.248 9.934 0.648 1.00 95.56 89 GLU A CA 1
ATOM 755 C C . GLU A 1 89 ? -14.876 10.440 1.944 1.00 95.56 89 GLU A C 1
ATOM 757 O O . GLU A 1 89 ? -16.078 10.3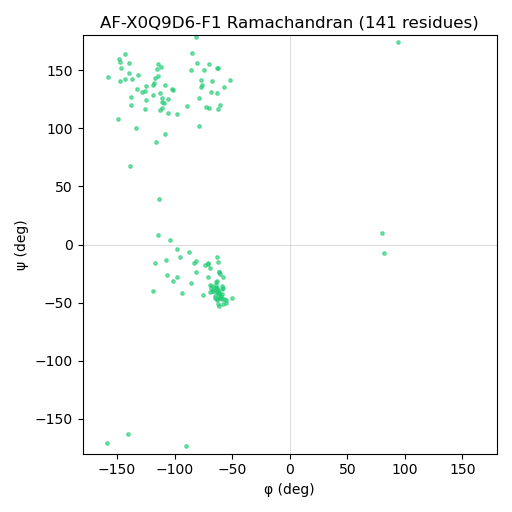17 2.165 1.00 95.56 89 GLU A O 1
ATOM 762 N N . LEU A 1 90 ? -14.039 11.017 2.808 1.00 94.56 90 LEU A N 1
ATOM 763 C CA . LEU A 1 90 ? -14.439 11.580 4.093 1.00 94.56 90 LEU A CA 1
ATOM 764 C C . LEU A 1 90 ? -13.913 13.011 4.195 1.00 94.56 90 LEU A C 1
ATOM 766 O O . LEU A 1 90 ? -12.729 13.267 3.966 1.00 94.56 90 LEU A O 1
ATOM 770 N N . LYS A 1 91 ? -14.782 13.947 4.584 1.00 94.06 91 LYS A N 1
ATOM 771 C CA . LYS A 1 91 ? -14.388 15.321 4.903 1.00 94.06 91 LYS A CA 1
ATOM 772 C C . LYS A 1 91 ? -14.241 15.459 6.415 1.00 94.06 91 LYS A C 1
ATOM 774 O O . LYS A 1 91 ? -15.232 15.397 7.131 1.00 94.06 91 LYS A O 1
ATOM 779 N N . LEU A 1 92 ? -13.011 15.657 6.884 1.00 94.81 92 LEU A N 1
ATOM 780 C CA . LEU A 1 92 ? -12.734 15.887 8.302 1.00 94.81 92 LEU A CA 1
ATOM 781 C C . LEU A 1 92 ? -13.052 17.333 8.691 1.00 94.81 92 LEU A C 1
ATOM 783 O O . LEU A 1 92 ? -12.534 18.274 8.086 1.00 94.81 92 LEU A O 1
ATOM 787 N N . ALA A 1 93 ? -13.877 17.493 9.722 1.00 94.38 93 ALA A N 1
ATOM 788 C CA . ALA A 1 93 ? -14.077 18.749 10.432 1.00 94.38 93 ALA A CA 1
ATOM 789 C C . ALA A 1 93 ? -13.007 18.950 11.519 1.00 94.38 93 ALA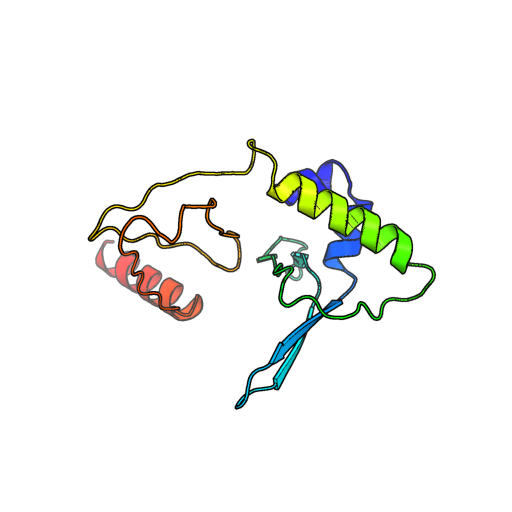 A C 1
ATOM 791 O O . ALA A 1 93 ? -12.309 18.016 11.923 1.00 94.38 93 ALA A O 1
ATOM 792 N N . ALA A 1 94 ? -12.887 20.180 12.021 1.00 94.44 94 ALA A N 1
ATOM 793 C CA . ALA A 1 94 ? -12.003 20.476 13.144 1.00 94.44 94 ALA A CA 1
ATOM 794 C C . ALA A 1 94 ? -12.358 19.606 14.365 1.00 94.44 94 ALA A C 1
ATOM 796 O O . ALA A 1 94 ? -13.528 19.418 14.688 1.00 94.44 94 ALA A O 1
ATOM 797 N N . GLY A 1 95 ? -11.336 19.054 15.024 1.00 95.94 95 GLY A N 1
ATOM 798 C CA . GLY A 1 95 ? -11.498 18.139 16.159 1.00 95.94 95 GLY A CA 1
ATOM 799 C C . GLY A 1 95 ? -11.784 16.681 15.780 1.00 95.94 95 GLY A C 1
ATOM 800 O O . GLY A 1 95 ? -11.756 15.823 16.659 1.00 95.94 95 GLY A O 1
ATOM 801 N N . GLN A 1 96 ? -12.010 16.369 14.500 1.00 96.75 96 GLN A N 1
ATOM 802 C CA . GLN A 1 96 ? -12.174 14.988 14.050 1.00 96.75 96 GLN A CA 1
ATOM 803 C C . GLN A 1 96 ? -10.832 14.324 13.743 1.00 96.75 96 GLN A C 1
ATOM 805 O O . GLN A 1 96 ? -9.871 14.962 13.310 1.00 96.75 96 GLN A O 1
ATOM 810 N N . MET A 1 97 ? -10.796 13.008 13.934 1.00 96.12 97 MET A N 1
ATOM 811 C CA . MET A 1 97 ? -9.637 12.164 13.679 1.00 96.12 97 MET A CA 1
ATOM 812 C C . MET A 1 97 ? -10.062 10.942 12.874 1.00 96.12 97 MET A C 1
ATOM 814 O O . MET A 1 97 ? -11.152 10.405 13.067 1.00 96.12 97 MET A O 1
ATOM 818 N N . VAL A 1 98 ? -9.169 10.484 12.001 1.00 95.94 98 VAL A N 1
ATOM 819 C CA . VAL A 1 98 ? -9.281 9.197 11.319 1.00 95.94 98 VAL A CA 1
ATOM 820 C C . VAL A 1 98 ? -8.091 8.330 11.711 1.00 95.94 98 VAL A C 1
ATOM 822 O O . VAL A 1 98 ? -6.969 8.820 11.813 1.00 95.94 98 VAL A O 1
ATOM 825 N N . VAL A 1 99 ? -8.348 7.045 11.939 1.00 96.19 99 VAL A N 1
ATOM 826 C CA . VAL A 1 99 ? -7.325 6.033 12.210 1.00 96.19 99 VAL A CA 1
ATOM 827 C C . VAL A 1 99 ? -7.525 4.906 11.210 1.00 96.19 99 VAL A C 1
ATOM 829 O O . VAL A 1 99 ? -8.647 4.439 11.018 1.00 96.19 99 VAL A O 1
ATOM 832 N N . PHE A 1 100 ? -6.449 4.472 10.566 1.00 96.56 100 PHE A N 1
ATOM 833 C CA . PHE A 1 100 ? -6.478 3.386 9.594 1.00 96.56 100 PHE A CA 1
ATOM 834 C C . PHE A 1 100 ? -5.170 2.592 9.635 1.00 96.56 100 PHE A C 1
ATOM 836 O O . PHE A 1 100 ? -4.136 3.081 10.087 1.00 96.56 100 PHE A O 1
ATOM 843 N N . ASP A 1 101 ? -5.222 1.343 9.174 1.00 97.00 101 ASP A N 1
ATOM 844 C CA . ASP A 1 101 ? -4.043 0.484 9.056 1.00 97.00 101 ASP A CA 1
ATOM 845 C C . ASP A 1 101 ? -3.258 0.883 7.797 1.00 97.00 101 ASP A C 1
ATOM 847 O O . ASP A 1 101 ? -3.655 0.526 6.687 1.00 97.00 101 ASP A O 1
ATOM 851 N N . ASN A 1 102 ? -2.155 1.623 7.961 1.00 96.94 102 ASN A N 1
ATOM 852 C CA . ASN A 1 102 ? -1.330 2.118 6.849 1.00 96.94 102 ASN A CA 1
ATOM 853 C C . ASN A 1 102 ? -0.697 0.994 6.008 1.00 96.94 102 ASN A C 1
ATOM 855 O O . ASN A 1 102 ? -0.259 1.244 4.892 1.00 96.94 102 ASN A O 1
ATOM 859 N N . ARG A 1 103 ? -0.675 -0.250 6.509 1.00 96.19 103 ARG A N 1
ATOM 860 C CA . ARG A 1 103 ? -0.205 -1.410 5.734 1.00 96.19 103 ARG A CA 1
ATOM 861 C C . ARG A 1 103 ? -1.286 -1.949 4.795 1.00 96.19 103 ARG A C 1
ATOM 863 O O . ARG A 1 103 ? -0.990 -2.747 3.919 1.00 96.19 103 ARG A O 1
ATOM 870 N N . ARG A 1 104 ? -2.548 -1.545 4.969 1.00 96.75 104 ARG A N 1
ATOM 871 C CA . ARG A 1 104 ? -3.699 -2.026 4.182 1.00 96.75 104 ARG A CA 1
ATOM 872 C C . ARG A 1 104 ? -4.393 -0.916 3.399 1.00 96.75 104 ARG A C 1
ATOM 874 O O . ARG A 1 104 ? -4.866 -1.158 2.292 1.00 96.75 104 ARG A O 1
ATOM 881 N N . VAL A 1 105 ? -4.536 0.258 4.003 1.00 96.81 105 VAL A N 1
ATOM 882 C CA . VAL A 1 105 ? -5.316 1.373 3.466 1.00 96.81 105 VAL A CA 1
ATOM 883 C C . VAL A 1 105 ? -4.359 2.437 2.955 1.00 96.81 105 VAL A C 1
ATOM 885 O O . VAL A 1 105 ? -3.672 3.091 3.737 1.00 96.81 105 VAL A O 1
ATOM 888 N N . LEU A 1 106 ? -4.352 2.629 1.636 1.00 96.88 106 LEU A N 1
ATOM 889 C CA . LEU A 1 106 ? -3.754 3.817 1.042 1.00 96.88 106 LEU A CA 1
ATOM 890 C C . LEU A 1 106 ? -4.673 5.015 1.269 1.00 96.88 106 LEU A C 1
ATOM 892 O O . LEU A 1 106 ? -5.895 4.880 1.342 1.00 96.88 106 LEU A O 1
ATOM 896 N N . HIS A 1 107 ? -4.078 6.194 1.364 1.00 95.56 107 HIS A N 1
ATOM 897 C CA . HIS A 1 107 ? -4.804 7.424 1.617 1.00 95.56 107 HIS A CA 1
ATOM 898 C C . HIS A 1 107 ? -4.239 8.559 0.769 1.00 95.56 107 HIS A C 1
ATOM 900 O O . HIS A 1 107 ? -3.089 8.542 0.336 1.00 95.56 107 HIS A O 1
ATOM 906 N N . GLY A 1 108 ? -5.082 9.554 0.529 1.00 93.19 108 GLY A N 1
ATOM 907 C CA . GLY A 1 108 ? -4.750 10.737 -0.245 1.00 93.19 108 GLY A CA 1
ATOM 908 C C . GLY A 1 108 ? -5.699 11.872 0.103 1.00 93.19 108 GLY A C 1
ATOM 909 O O . GLY A 1 108 ? -6.476 11.791 1.057 1.00 93.19 108 GLY A O 1
ATOM 910 N N . ARG A 1 109 ? -5.634 12.950 -0.671 1.00 92.88 109 ARG A N 1
ATOM 911 C CA . ARG A 1 109 ? -6.530 14.098 -0.527 1.00 92.88 109 ARG A CA 1
ATOM 912 C C . ARG A 1 109 ? -6.937 14.610 -1.900 1.00 92.88 109 ARG A C 1
ATOM 914 O O . ARG A 1 109 ? -6.132 14.568 -2.827 1.00 92.88 109 ARG A O 1
ATOM 921 N N . ASN A 1 110 ? -8.154 15.133 -1.998 1.00 91.50 110 ASN A N 1
ATOM 922 C CA . ASN A 1 110 ? -8.571 15.903 -3.166 1.00 91.50 110 ASN A CA 1
ATOM 923 C C . ASN A 1 110 ? -7.830 17.248 -3.198 1.00 91.50 110 ASN A C 1
ATOM 925 O O . ASN A 1 110 ? -7.388 17.750 -2.157 1.00 91.50 110 ASN A O 1
ATOM 929 N N . ALA A 1 111 ? -7.693 17.816 -4.396 1.00 88.75 111 ALA A N 1
ATOM 930 C CA . ALA A 1 111 ? -7.161 19.161 -4.575 1.00 88.75 111 ALA A CA 1
ATOM 931 C C . ALA A 1 111 ? -8.079 20.203 -3.910 1.00 88.75 111 ALA A C 1
ATOM 933 O O . ALA A 1 111 ? -9.288 19.993 -3.784 1.00 88.75 111 ALA A O 1
ATOM 934 N N 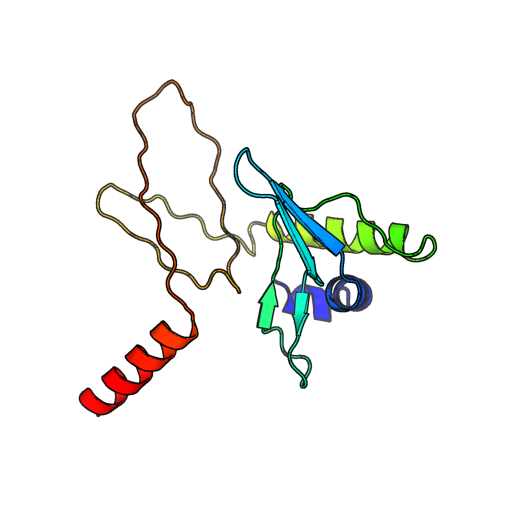. PHE A 1 112 ? -7.502 21.320 -3.480 1.00 84.75 112 PHE A N 1
ATOM 935 C CA . PHE A 1 112 ? -8.215 22.471 -2.927 1.00 84.75 112 PHE A CA 1
ATOM 936 C C . PHE A 1 112 ? -7.455 23.752 -3.279 1.00 84.75 112 PHE A C 1
ATOM 938 O O . PHE A 1 112 ? -6.271 23.690 -3.603 1.00 84.75 112 PHE A O 1
ATOM 945 N N . ASP A 1 113 ? -8.142 24.892 -3.228 1.00 82.19 113 ASP A N 1
ATOM 946 C CA . ASP A 1 113 ? -7.524 26.198 -3.454 1.00 82.19 113 ASP A CA 1
ATOM 947 C C . ASP A 1 113 ? -6.661 26.585 -2.247 1.00 82.19 113 ASP A C 1
ATOM 949 O O . ASP A 1 113 ? -7.159 26.702 -1.126 1.00 82.19 113 ASP A O 1
ATOM 953 N N . GLU A 1 114 ? -5.361 26.759 -2.472 1.00 76.62 114 GLU A N 1
ATOM 954 C CA . GLU A 1 114 ? -4.397 27.121 -1.429 1.00 76.62 114 GLU A CA 1
ATOM 955 C C . GLU A 1 114 ? -4.565 28.570 -0.946 1.00 76.62 114 GLU A C 1
ATOM 957 O O . GLU A 1 114 ? -4.092 28.908 0.137 1.00 76.62 114 GLU A O 1
ATOM 962 N N . ASN A 1 115 ? -5.285 29.412 -1.699 1.00 78.94 115 ASN A N 1
ATOM 963 C CA . ASN A 1 115 ? -5.525 30.815 -1.351 1.00 78.94 115 ASN A CA 1
ATOM 964 C C . ASN A 1 115 ? -6.758 31.019 -0.459 1.00 78.94 115 ASN A C 1
ATOM 966 O O . ASN A 1 115 ? -7.011 32.134 0.000 1.00 78.94 115 ASN A O 1
ATOM 970 N N . VAL A 1 116 ? -7.543 29.965 -0.208 1.00 74.69 116 VAL A N 1
ATOM 971 C CA . VAL A 1 116 ? -8.809 30.053 0.531 1.00 74.69 116 VAL A CA 1
ATOM 972 C C . VAL A 1 116 ? -8.721 29.247 1.832 1.00 74.69 116 VAL A C 1
ATOM 974 O O . VAL A 1 116 ? -9.117 28.085 1.906 1.00 74.69 116 VAL A O 1
ATOM 977 N N . GLY A 1 117 ? -8.248 29.907 2.894 1.00 75.12 117 GLY A N 1
ATOM 978 C CA . GLY A 1 117 ? -8.323 29.435 4.285 1.00 75.12 117 GLY A CA 1
ATOM 979 C C . GLY A 1 117 ? -7.098 28.675 4.814 1.00 75.12 117 GLY A C 1
ATOM 980 O O . GLY A 1 117 ? -6.152 28.376 4.097 1.00 75.12 117 GLY A O 1
ATOM 981 N N . GLU A 1 118 ? -7.116 28.355 6.114 1.00 82.50 118 GLU A N 1
ATOM 982 C CA . GLU A 1 118 ? -6.050 27.595 6.781 1.00 82.50 118 GLU A CA 1
ATOM 983 C C . GLU A 1 118 ? -6.442 26.125 6.991 1.00 82.50 118 GLU A C 1
ATOM 985 O O . GLU A 1 118 ? -7.513 25.817 7.520 1.00 82.50 118 GLU A O 1
ATOM 990 N N . ARG A 1 119 ? -5.535 25.196 6.659 1.00 87.50 119 ARG A N 1
ATOM 991 C CA . ARG A 1 119 ? -5.696 23.759 6.931 1.00 87.50 119 ARG A CA 1
ATOM 992 C C . ARG A 1 119 ? -4.499 23.217 7.699 1.00 87.50 119 ARG A C 1
ATOM 994 O O . ARG A 1 119 ? -3.395 23.149 7.170 1.00 87.50 119 ARG A O 1
ATOM 1001 N N . ARG A 1 120 ? -4.736 22.738 8.922 1.00 89.69 120 ARG A N 1
ATOM 1002 C CA . ARG A 1 120 ? -3.710 22.102 9.762 1.00 89.69 120 ARG A CA 1
ATOM 1003 C C . ARG A 1 120 ? -4.173 20.715 10.189 1.00 89.69 120 ARG A C 1
ATOM 1005 O O . ARG A 1 120 ? -5.241 20.573 10.774 1.00 89.69 120 ARG A O 1
ATOM 1012 N N . LEU A 1 121 ? -3.361 19.700 9.902 1.00 93.44 121 LEU A N 1
ATOM 1013 C CA . LEU A 1 121 ? -3.536 18.341 10.412 1.00 93.44 121 LEU A CA 1
ATOM 1014 C C . LEU A 1 121 ? -2.334 17.974 11.275 1.00 93.44 121 LEU A C 1
ATOM 1016 O O . LEU A 1 121 ? -1.205 18.333 10.949 1.00 93.44 121 LEU A O 1
ATOM 1020 N N . LYS A 1 122 ? -2.582 17.235 12.354 1.00 95.69 122 LYS A N 1
ATOM 1021 C CA . LYS A 1 122 ? -1.539 16.588 13.150 1.00 95.69 122 LYS A CA 1
ATOM 1022 C C . LYS A 1 122 ? -1.661 15.088 12.935 1.00 95.69 122 LYS A C 1
ATOM 1024 O O . LYS A 1 122 ? -2.747 14.540 13.104 1.00 95.69 122 LYS A O 1
ATOM 1029 N N . GLY A 1 123 ? -0.566 14.460 12.531 1.00 96.12 123 GLY A N 1
ATOM 1030 C CA . GLY A 1 123 ? -0.475 13.017 12.347 1.00 96.12 123 GLY A CA 1
ATOM 1031 C C . GLY A 1 123 ? 0.517 12.414 13.331 1.00 96.12 123 GLY A C 1
ATOM 1032 O O . GLY A 1 123 ? 1.477 13.069 13.733 1.00 96.12 123 GLY A O 1
ATOM 1033 N N . CYS A 1 124 ? 0.284 11.163 13.700 1.00 97.00 124 CYS A N 1
ATOM 1034 C CA . CYS A 1 124 ? 1.253 10.322 14.383 1.00 97.00 124 CYS A CA 1
ATOM 1035 C C . CYS A 1 124 ? 1.116 8.888 13.868 1.00 97.00 124 CYS A C 1
ATOM 1037 O O . CYS A 1 124 ? 0.111 8.530 13.249 1.00 97.00 124 CYS A O 1
ATOM 1039 N N . TYR A 1 125 ? 2.132 8.077 14.137 1.00 97.19 125 TYR A N 1
ATOM 1040 C CA . TYR A 1 125 ? 2.123 6.653 13.843 1.00 97.19 125 TYR A CA 1
ATOM 1041 C C . TYR A 1 125 ? 2.162 5.874 15.153 1.00 97.19 125 TYR A C 1
ATOM 1043 O O . TYR A 1 125 ? 2.800 6.297 16.114 1.00 97.19 125 TYR A O 1
ATOM 1051 N N . VAL A 1 126 ? 1.469 4.739 15.175 1.00 96.62 126 VAL A N 1
ATOM 1052 C CA . VAL A 1 126 ? 1.508 3.769 16.272 1.00 96.62 126 VAL A CA 1
ATOM 1053 C C . VAL A 1 126 ? 1.879 2.428 15.668 1.00 96.62 126 VAL A C 1
ATOM 1055 O O . VAL A 1 126 ? 1.351 2.057 14.615 1.00 96.62 126 VAL A O 1
ATOM 1058 N N . ASP A 1 127 ? 2.776 1.699 16.325 1.00 96.50 127 ASP A N 1
ATOM 1059 C CA . ASP A 1 127 ? 3.174 0.395 15.826 1.00 96.50 127 ASP A CA 1
ATOM 1060 C C . ASP A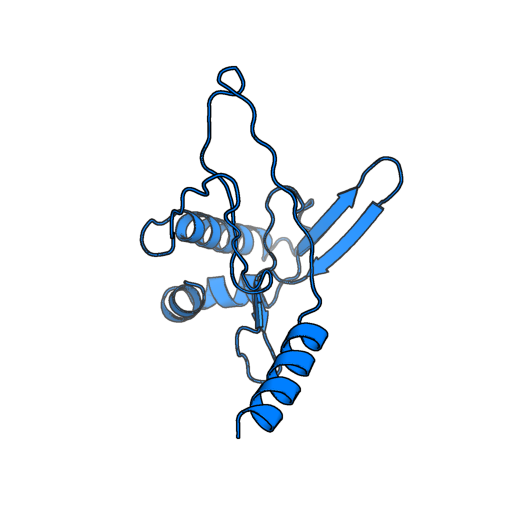 1 127 ? 2.015 -0.614 15.912 1.00 96.50 127 ASP A C 1
ATOM 1062 O O . ASP A 1 127 ? 1.234 -0.670 16.871 1.00 96.50 127 ASP A O 1
ATOM 1066 N N . ARG A 1 128 ? 1.898 -1.460 14.885 1.00 94.69 128 ARG A N 1
ATOM 1067 C CA . ARG A 1 128 ? 0.810 -2.440 14.783 1.00 94.69 128 ARG A CA 1
ATOM 1068 C C . ARG A 1 128 ? 0.861 -3.472 15.916 1.00 94.69 128 ARG A C 1
ATOM 1070 O O . ARG A 1 128 ? -0.188 -3.985 16.318 1.00 94.69 128 ARG A O 1
ATOM 1077 N N . SER A 1 129 ? 2.050 -3.809 16.414 1.00 96.06 129 SER A N 1
ATOM 1078 C CA . SER A 1 129 ? 2.236 -4.736 17.533 1.00 96.06 129 SER A CA 1
ATOM 1079 C C . SER A 1 129 ? 1.742 -4.137 18.851 1.00 96.06 129 SER A C 1
ATOM 1081 O O . SER A 1 129 ? 1.029 -4.827 19.588 1.00 96.06 129 SER A O 1
ATOM 1083 N N . GLU A 1 130 ? 2.000 -2.848 19.095 1.00 96.50 130 GLU A N 1
ATOM 1084 C CA . GLU A 1 130 ? 1.508 -2.117 20.268 1.00 96.50 130 GLU A CA 1
ATOM 1085 C C . GLU A 1 130 ? -0.019 -2.040 20.272 1.00 96.50 130 GLU A C 1
ATOM 1087 O O . GLU A 1 130 ? -0.658 -2.422 21.259 1.00 96.50 130 GLU A O 1
ATOM 1092 N N . PHE A 1 131 ? -0.621 -1.660 19.138 1.00 96.31 131 PHE A N 1
ATOM 1093 C CA . PHE A 1 131 ? -2.077 -1.650 18.976 1.00 96.31 131 PHE A CA 1
ATOM 1094 C C . PHE A 1 131 ? -2.691 -3.024 19.290 1.00 96.31 131 PHE A C 1
ATOM 1096 O O . PHE A 1 131 ? -3.614 -3.140 20.103 1.00 96.31 131 PHE A O 1
ATOM 1103 N N . LYS A 1 132 ? -2.151 -4.095 18.687 1.00 96.38 132 LYS A N 1
ATOM 1104 C CA . LYS A 1 132 ? -2.629 -5.470 18.913 1.00 96.38 132 LYS A CA 1
ATOM 1105 C C . LYS A 1 132 ? -2.449 -5.910 20.368 1.00 96.38 132 LYS A C 1
ATOM 1107 O O . LYS A 1 132 ? -3.304 -6.624 20.893 1.00 96.38 132 LYS A O 1
ATOM 1112 N N . SER A 1 133 ? -1.356 -5.506 21.017 1.00 97.88 133 SER A N 1
ATOM 1113 C CA . SER A 1 133 ? -1.102 -5.784 22.433 1.00 97.88 133 SER A CA 1
ATOM 1114 C C . SER A 1 133 ? -2.176 -5.154 23.316 1.00 97.88 133 SER A C 1
ATOM 1116 O O . SER A 1 133 ? -2.860 -5.865 24.058 1.00 97.88 133 SER A O 1
ATOM 1118 N N . ARG A 1 134 ? -2.416 -3.846 23.151 1.00 97.25 134 ARG A N 1
ATOM 1119 C CA . ARG A 1 134 ? -3.440 -3.122 23.910 1.00 97.25 134 ARG A CA 1
ATOM 1120 C C . ARG A 1 134 ? -4.829 -3.717 23.697 1.00 97.25 134 ARG A C 1
ATOM 1122 O O . ARG A 1 134 ? -5.554 -3.908 24.671 1.00 97.25 134 ARG A O 1
ATOM 1129 N N . LEU A 1 135 ? -5.172 -4.077 22.458 1.00 97.12 135 LEU A N 1
ATOM 1130 C CA . LEU A 1 135 ? -6.449 -4.714 22.136 1.00 97.12 135 LEU A CA 1
ATOM 1131 C C . LEU A 1 135 ? -6.643 -6.043 22.883 1.00 97.12 135 LEU A C 1
ATOM 1133 O O . LEU A 1 135 ? -7.719 -6.284 23.424 1.00 97.12 135 LEU A O 1
ATOM 1137 N N . ARG A 1 136 ? -5.617 -6.905 22.945 1.00 97.81 136 ARG A N 1
ATOM 1138 C CA . ARG A 1 136 ? -5.695 -8.179 23.686 1.00 97.81 136 ARG A CA 1
ATOM 1139 C C . ARG A 1 136 ? -5.877 -7.961 25.186 1.00 97.81 136 ARG A C 1
ATOM 1141 O O . ARG A 1 136 ? -6.666 -8.675 25.796 1.00 97.81 136 ARG A O 1
ATOM 1148 N N . THR A 1 137 ? -5.181 -6.988 25.769 1.00 98.06 137 THR A N 1
ATOM 1149 C CA . THR A 1 137 ? -5.326 -6.659 27.194 1.00 98.06 137 THR A CA 1
ATOM 1150 C C . THR A 1 137 ? -6.725 -6.131 27.506 1.00 98.06 137 THR A C 1
ATOM 1152 O O . THR A 1 137 ? -7.343 -6.603 28.453 1.00 98.06 137 THR A O 1
ATOM 1155 N N . LEU A 1 138 ? -7.263 -5.228 26.679 1.00 97.88 138 LEU A N 1
ATOM 1156 C CA . LEU A 1 138 ? -8.626 -4.708 26.846 1.00 97.88 138 LEU A CA 1
ATOM 1157 C C . LEU A 1 138 ? -9.683 -5.811 26.715 1.00 97.88 138 LEU A C 1
ATOM 1159 O O . LEU A 1 138 ? -10.604 -5.868 27.520 1.00 97.88 138 LEU A O 1
ATOM 1163 N N . LYS A 1 139 ? -9.527 -6.735 25.756 1.00 97.19 139 LYS A N 1
ATOM 1164 C CA . LYS A 1 139 ? -10.440 -7.881 25.614 1.00 97.19 139 LYS A CA 1
ATOM 1165 C C . LYS A 1 139 ? -10.507 -8.749 26.871 1.00 97.19 139 LYS A C 1
ATOM 1167 O O . LYS A 1 139 ? -11.581 -9.224 27.195 1.00 97.19 139 LYS A O 1
ATOM 1172 N N . LYS A 1 140 ? -9.386 -8.938 27.576 1.00 96.44 140 LYS A N 1
ATOM 1173 C CA . LYS A 1 140 ? -9.354 -9.685 28.846 1.00 96.44 140 LYS A CA 1
ATOM 1174 C C . LYS A 1 140 ? -10.022 -8.940 30.002 1.00 96.44 140 LYS A C 1
ATOM 1176 O O . LYS A 1 140 ? -10.460 -9.584 30.935 1.00 96.44 140 LYS A O 1
ATOM 1181 N N . GLN A 1 141 ? -10.039 -7.607 29.969 1.00 94.56 141 GLN A N 1
ATOM 1182 C CA . GLN A 1 141 ? -10.665 -6.777 31.007 1.00 94.56 141 GLN A CA 1
ATOM 1183 C C . GLN A 1 141 ? -12.183 -6.656 30.832 1.00 94.56 141 GLN A C 1
ATOM 1185 O O . GLN A 1 141 ? -12.880 -6.334 31.785 1.00 94.56 141 GLN A O 1
ATOM 1190 N N . LEU A 1 142 ? -12.667 -6.851 29.604 1.00 91.56 142 LEU A N 1
ATOM 1191 C CA . LEU A 1 142 ? -14.081 -6.768 29.234 1.00 91.56 142 LEU A CA 1
ATOM 1192 C C . LEU A 1 142 ? -14.776 -8.139 29.175 1.00 91.56 142 LEU A C 1
ATOM 1194 O O . LEU A 1 142 ? -15.969 -8.184 28.883 1.00 91.56 142 LEU A O 1
ATOM 1198 N N . ALA A 1 143 ? -14.028 -9.226 29.376 1.00 75.00 143 ALA A N 1
ATOM 1199 C CA . ALA A 1 143 ? -14.536 -10.592 29.485 1.00 75.00 143 ALA A CA 1
ATOM 1200 C C . ALA A 1 143 ? -14.743 -10.945 30.959 1.00 75.00 143 ALA A C 1
ATOM 1202 O O . ALA A 1 143 ? -15.745 -11.633 31.246 1.00 75.00 143 ALA A O 1
#

pLDDT: mean 95.53, std 4.62, range [74.69, 98.81]

Mean predicted aligned error: 3.81 Å

Solvent-accessible surface area (backbone atoms only — not comparable to full-atom values): 9206 Å² total; per-residue (Å²): 104,71,66,54,39,41,73,77,38,47,68,40,40,45,44,36,42,70,49,57,39,40,33,44,51,72,63,98,89,47,80,50,74,49,73,46,30,38,36,36,59,48,101,84,68,47,82,69,32,50,58,82,53,85,89,30,51,48,82,73,82,62,58,80,93,47,43,65,61,44,51,52,30,52,49,51,51,56,52,51,71,68,32,70,93,72,56,84,90,82,86,81,55,92,94,61,84,86,86,77,58,68,42,77,50,85,85,85,78,81,90,76,68,82,89,68,74,89,86,89,85,89,85,86,86,77,59,70,66,59,54,53,49,53,51,56,56,49,53,65,75,76,105